Protein AF-A0A6J8DAW4-F1 (afdb_monomer_lite)

pLDDT: mean 77.42, std 16.8, range [37.16, 96.19]

Structure (mmCIF, N/CA/C/O backbone):
data_AF-A0A6J8DAW4-F1
#
_entry.id   AF-A0A6J8DAW4-F1
#
loop_
_atom_site.group_PDB
_atom_site.id
_atom_site.type_symbol
_atom_site.label_atom_id
_atom_site.label_alt_id
_atom_site.label_comp_id
_atom_site.label_asym_id
_atom_site.label_entity_id
_atom_site.label_seq_id
_atom_site.pdbx_PDB_ins_code
_atom_site.Cartn_x
_atom_site.Cartn_y
_atom_site.Cartn_z
_atom_site.occupancy
_atom_site.B_iso_or_equiv
_atom_site.auth_seq_id
_atom_site.auth_comp_id
_atom_site.auth_asym_id
_atom_site.auth_atom_id
_atom_site.pdbx_PDB_model_num
ATOM 1 N N . MET A 1 1 ? -19.067 -10.810 -7.128 1.00 60.75 1 MET A N 1
ATOM 2 C CA . MET A 1 1 ? -18.205 -11.889 -6.585 1.00 60.75 1 MET A CA 1
ATOM 3 C C . MET A 1 1 ? -17.575 -11.495 -5.237 1.00 60.75 1 MET A C 1
ATOM 5 O O . MET A 1 1 ? -16.359 -11.458 -5.112 1.00 60.75 1 MET A O 1
ATOM 9 N N . SER A 1 2 ? -18.390 -11.186 -4.218 1.00 82.31 2 SER A N 1
ATOM 10 C CA . SER A 1 2 ? -17.919 -10.826 -2.859 1.00 82.31 2 SER A CA 1
ATOM 11 C C . SER A 1 2 ? -18.227 -11.950 -1.857 1.00 82.31 2 SER A C 1
ATOM 13 O O . SER A 1 2 ? -17.338 -12.407 -1.149 1.00 82.31 2 SER A O 1
ATOM 15 N N . LEU A 1 3 ? -19.437 -12.520 -1.935 1.00 88.50 3 LEU A N 1
ATOM 16 C CA . LEU A 1 3 ? -19.896 -13.627 -1.083 1.00 88.50 3 LEU A CA 1
ATOM 17 C C . LEU A 1 3 ? -19.030 -14.891 -1.174 1.00 88.50 3 LEU A C 1
ATOM 19 O O . LEU A 1 3 ? -18.744 -15.510 -0.159 1.00 88.50 3 LEU A O 1
ATOM 23 N N . ALA A 1 4 ? -18.572 -15.267 -2.372 1.00 91.50 4 ALA A N 1
ATOM 24 C CA . ALA A 1 4 ? -17.691 -16.426 -2.535 1.00 91.50 4 ALA A CA 1
ATOM 25 C C . ALA A 1 4 ? -16.349 -16.234 -1.804 1.00 91.50 4 ALA A C 1
ATOM 27 O O . ALA A 1 4 ? -15.822 -17.171 -1.212 1.00 91.50 4 ALA A O 1
ATOM 28 N N . GLN A 1 5 ? -15.818 -15.007 -1.796 1.00 92.56 5 GLN A N 1
ATOM 29 C CA . GLN A 1 5 ? -14.582 -14.681 -1.086 1.00 92.56 5 GLN A CA 1
ATOM 30 C C . GLN A 1 5 ? -14.782 -14.678 0.436 1.00 92.56 5 GLN A C 1
ATOM 32 O O . GLN A 1 5 ? -13.878 -15.097 1.156 1.00 92.56 5 GLN A O 1
ATOM 37 N N . ASP A 1 6 ? -15.957 -14.258 0.916 1.00 91.00 6 ASP A N 1
ATOM 38 C CA . ASP A 1 6 ? -16.352 -14.371 2.328 1.00 91.00 6 ASP A CA 1
ATOM 39 C C . ASP A 1 6 ? -16.508 -15.829 2.755 1.00 91.00 6 ASP A C 1
ATOM 41 O O . ASP A 1 6 ? -16.002 -16.219 3.804 1.00 91.00 6 ASP A O 1
ATOM 45 N N . LEU A 1 7 ? -17.131 -16.662 1.916 1.00 91.81 7 LEU A N 1
ATOM 46 C CA . LEU A 1 7 ? -17.280 -18.091 2.174 1.00 91.81 7 LEU A CA 1
ATOM 47 C C . LEU A 1 7 ? -15.911 -18.777 2.277 1.00 91.81 7 LEU A C 1
ATOM 49 O O . LEU A 1 7 ? -15.655 -19.482 3.247 1.00 91.81 7 LEU A O 1
ATOM 53 N N . ILE A 1 8 ? -15.008 -18.535 1.319 1.00 93.38 8 ILE A N 1
ATOM 54 C CA . ILE A 1 8 ? -13.646 -19.095 1.332 1.00 93.38 8 ILE A CA 1
ATOM 55 C C . ILE A 1 8 ? -12.885 -18.640 2.581 1.00 93.38 8 ILE A C 1
ATOM 57 O O . ILE A 1 8 ? -12.241 -19.452 3.250 1.00 93.38 8 ILE A O 1
ATOM 61 N N . TYR A 1 9 ? -12.966 -17.353 2.924 1.00 91.88 9 TYR A N 1
ATOM 62 C CA . TYR A 1 9 ? -12.299 -16.819 4.107 1.00 91.88 9 TYR A CA 1
ATOM 63 C C . TYR A 1 9 ? -12.858 -17.435 5.397 1.00 91.88 9 TYR A C 1
ATOM 65 O O . TYR A 1 9 ? -12.094 -17.861 6.261 1.00 91.88 9 TYR A O 1
ATOM 73 N N . SER A 1 10 ? -14.182 -17.556 5.501 1.00 89.69 10 SER A N 1
ATOM 74 C CA . SER A 1 10 ? -14.867 -18.131 6.660 1.00 89.69 10 SER A CA 1
ATOM 75 C C . SER A 1 10 ? -14.572 -19.627 6.826 1.00 89.69 10 SER A C 1
ATOM 77 O O . SER A 1 10 ? -14.129 -20.053 7.893 1.00 89.69 10 SER A O 1
ATOM 79 N N . VAL A 1 11 ? -14.710 -20.423 5.758 1.00 92.50 11 VAL A N 1
ATOM 80 C CA . VAL A 1 11 ? -14.447 -21.875 5.766 1.00 92.50 11 VAL A CA 1
ATOM 81 C C . VAL A 1 11 ? -12.977 -22.173 6.062 1.00 92.50 11 VAL A C 1
ATOM 83 O O . VAL A 1 11 ? -12.671 -23.089 6.823 1.00 92.50 11 VAL A O 1
ATOM 86 N N . SER A 1 12 ? -12.057 -21.367 5.525 1.00 91.38 12 SER A N 1
ATOM 87 C CA . SER A 1 12 ? -10.623 -21.493 5.815 1.00 91.38 12 SER A CA 1
ATOM 88 C C . SER A 1 12 ? -10.222 -20.942 7.189 1.00 91.38 12 SER A C 1
ATOM 90 O O . SER A 1 12 ? -9.041 -20.984 7.533 1.00 91.38 12 SER A O 1
ATOM 92 N N . LYS A 1 13 ? -11.165 -20.405 7.980 1.00 87.25 13 LYS A N 1
ATOM 93 C CA . LYS A 1 13 ? -10.907 -19.732 9.266 1.00 87.25 13 LYS A CA 1
ATOM 94 C C . LYS A 1 13 ? -9.850 -18.627 9.143 1.00 87.25 13 LYS A C 1
ATOM 96 O O . LYS A 1 13 ? -8.992 -18.456 10.005 1.00 87.25 13 LYS A O 1
ATOM 101 N N . GLY A 1 14 ? -9.880 -17.908 8.024 1.00 83.69 14 GLY A N 1
ATOM 102 C CA . GLY A 1 14 ? -8.935 -16.852 7.690 1.00 83.69 14 GLY A CA 1
ATOM 103 C C . GLY A 1 14 ? -7.542 -17.340 7.288 1.00 83.69 14 GLY A C 1
ATOM 104 O O . GLY A 1 14 ? -6.659 -16.497 7.130 1.00 83.69 14 GLY A O 1
ATOM 105 N N . TYR A 1 15 ? -7.312 -18.646 7.110 1.00 86.62 15 TYR A N 1
ATOM 106 C CA . TYR A 1 15 ? -6.046 -19.172 6.587 1.00 86.62 15 TYR A CA 1
ATOM 107 C C . TYR A 1 15 ? -5.821 -18.728 5.137 1.00 86.62 15 TYR A C 1
ATOM 109 O O . TYR A 1 15 ? -4.737 -18.247 4.794 1.00 86.62 15 TYR A O 1
ATOM 117 N N . THR A 1 16 ? -6.871 -18.803 4.316 1.00 89.38 16 THR A N 1
ATOM 118 C CA . THR A 1 16 ? -6.858 -18.332 2.932 1.00 89.38 16 THR A CA 1
ATOM 119 C C . THR A 1 16 ? -7.271 -16.868 2.895 1.00 89.38 16 THR A C 1
ATOM 121 O O . THR A 1 16 ? -8.429 -16.519 3.124 1.00 89.38 16 THR A O 1
ATOM 124 N N . LYS A 1 17 ? -6.310 -15.989 2.606 1.00 89.69 17 LYS A N 1
ATOM 125 C CA . LYS A 1 17 ? -6.562 -14.556 2.441 1.00 89.69 17 LYS A CA 1
ATOM 126 C C . LYS A 1 17 ? -7.134 -14.319 1.054 1.00 89.69 17 LYS A C 1
ATOM 128 O O . LYS A 1 17 ? -6.507 -14.671 0.062 1.00 89.69 17 LYS A O 1
ATOM 133 N N . THR A 1 18 ? -8.330 -13.752 0.986 1.00 92.06 18 THR A N 1
ATOM 134 C CA . THR A 1 18 ? -8.951 -13.411 -0.294 1.00 92.06 18 THR A CA 1
ATOM 135 C C . THR A 1 18 ? -8.679 -11.946 -0.639 1.00 92.06 18 THR A C 1
ATOM 137 O O . THR A 1 18 ? -8.547 -11.131 0.284 1.00 92.06 18 THR A O 1
ATOM 140 N N . PRO A 1 19 ? -8.615 -11.585 -1.938 1.00 92.12 19 PRO A N 1
ATOM 141 C CA . PRO A 1 19 ? -8.345 -10.215 -2.374 1.00 92.12 19 PRO A CA 1
ATOM 142 C C . PRO A 1 19 ? -9.235 -9.180 -1.686 1.00 92.12 19 PRO A C 1
ATOM 144 O O . PRO A 1 19 ? -8.734 -8.162 -1.220 1.00 92.12 19 PRO A O 1
ATOM 147 N N . LYS A 1 20 ? -10.532 -9.477 -1.512 1.00 93.81 20 LYS A N 1
ATOM 148 C CA . LYS A 1 20 ? -11.469 -8.621 -0.773 1.00 93.81 20 LYS A CA 1
ATOM 149 C C . LYS A 1 20 ? -10.985 -8.314 0.646 1.00 93.81 20 LYS A C 1
ATOM 151 O O . LYS A 1 20 ? -10.958 -7.151 1.027 1.00 93.81 20 LYS A O 1
ATOM 156 N N . HIS A 1 21 ? -10.630 -9.333 1.431 1.00 93.88 21 HIS A N 1
ATOM 157 C CA . HIS A 1 21 ? -10.335 -9.155 2.859 1.00 93.88 21 HIS A CA 1
ATOM 158 C C . HIS A 1 21 ? -9.045 -8.375 3.090 1.00 93.88 21 HIS A C 1
ATOM 160 O O . HIS A 1 21 ? -8.941 -7.668 4.090 1.00 93.88 21 HIS A O 1
ATOM 166 N N . VAL A 1 22 ? -8.073 -8.524 2.186 1.00 93.88 22 VAL A N 1
ATOM 167 C CA . VAL A 1 22 ? -6.804 -7.791 2.225 1.00 93.88 22 VAL A CA 1
ATOM 168 C C . VAL A 1 22 ? -7.002 -6.366 1.709 1.00 93.88 22 VAL A C 1
ATOM 170 O O . VAL A 1 22 ? -6.731 -5.416 2.439 1.00 93.88 22 VAL A O 1
ATOM 173 N N . ALA A 1 23 ? -7.550 -6.206 0.501 1.00 93.88 23 ALA A N 1
ATOM 174 C CA . ALA A 1 23 ? -7.717 -4.900 -0.133 1.00 93.88 23 ALA A CA 1
ATOM 175 C C . ALA A 1 23 ? -8.648 -3.979 0.665 1.00 93.88 23 ALA A C 1
ATOM 177 O O . ALA A 1 23 ? -8.334 -2.806 0.839 1.00 93.88 23 ALA A O 1
ATOM 178 N N . LEU A 1 24 ? -9.755 -4.504 1.205 1.00 94.25 24 LEU A N 1
ATOM 179 C CA . LEU A 1 24 ? -10.671 -3.718 2.035 1.00 94.25 24 LEU A CA 1
ATOM 180 C C . LEU A 1 24 ? -9.988 -3.225 3.316 1.00 94.25 24 LEU A C 1
ATOM 182 O O . LEU A 1 24 ? -10.179 -2.076 3.703 1.00 94.25 24 LEU A O 1
ATOM 186 N N . ALA A 1 25 ? -9.188 -4.073 3.969 1.00 94.19 25 ALA A N 1
ATOM 187 C CA . ALA A 1 25 ? -8.497 -3.706 5.202 1.00 94.19 25 ALA A CA 1
ATOM 188 C C . ALA A 1 25 ? -7.460 -2.599 4.964 1.00 94.19 25 ALA A C 1
ATOM 190 O O . ALA A 1 25 ? -7.441 -1.615 5.704 1.00 94.19 25 ALA A O 1
ATOM 191 N N . ILE A 1 26 ? -6.645 -2.752 3.913 1.00 94.81 26 ILE A N 1
ATOM 192 C CA . ILE A 1 26 ? -5.644 -1.759 3.502 1.00 94.81 26 ILE A CA 1
ATOM 193 C C . ILE A 1 26 ? -6.343 -0.450 3.136 1.00 94.81 26 ILE A C 1
ATOM 195 O O . ILE A 1 26 ? -6.020 0.590 3.695 1.00 94.81 26 ILE A O 1
ATOM 199 N N . TYR A 1 27 ? -7.370 -0.503 2.284 1.00 95.00 27 TYR A N 1
ATOM 200 C CA . TYR A 1 27 ? -8.127 0.678 1.869 1.00 95.00 27 TYR A CA 1
ATOM 201 C C . TYR A 1 27 ? -8.700 1.454 3.059 1.00 95.00 27 TYR A C 1
ATOM 203 O O . TYR A 1 27 ? -8.531 2.669 3.143 1.00 95.00 27 TYR A O 1
ATOM 211 N N . LEU A 1 28 ? -9.343 0.762 4.007 1.00 94.81 28 LEU A N 1
ATOM 212 C CA . LEU A 1 28 ? -9.902 1.397 5.200 1.00 94.81 28 LEU A CA 1
ATOM 213 C C . LEU A 1 28 ? -8.817 2.045 6.060 1.00 94.81 28 LEU A C 1
ATOM 215 O O . LEU A 1 28 ? -9.016 3.164 6.537 1.00 94.81 28 LEU A O 1
ATOM 219 N N . LYS A 1 29 ? -7.670 1.379 6.233 1.00 94.69 29 LYS A N 1
ATOM 220 C CA . LYS A 1 29 ? -6.529 1.949 6.952 1.00 94.69 29 LYS A CA 1
ATOM 221 C C . LYS A 1 29 ? -6.007 3.203 6.249 1.00 94.69 29 LYS A C 1
ATOM 223 O O . LYS A 1 29 ? -5.866 4.226 6.908 1.00 94.69 29 LYS A O 1
ATOM 228 N N . THR A 1 30 ? -5.785 3.163 4.936 1.00 92.38 30 THR A N 1
ATOM 229 C CA . THR A 1 30 ? -5.264 4.303 4.164 1.00 92.38 30 THR A CA 1
ATOM 230 C C . THR A 1 30 ? -6.234 5.485 4.136 1.00 92.38 30 THR A C 1
ATOM 232 O O . THR A 1 30 ? -5.803 6.627 4.235 1.00 92.38 30 THR A O 1
ATOM 235 N N . GLN A 1 31 ? -7.541 5.234 4.020 1.00 93.94 31 GLN A N 1
ATOM 236 C CA . GLN A 1 31 ? -8.545 6.302 3.950 1.00 93.94 31 GLN A CA 1
ATOM 237 C C . GLN A 1 31 ? -8.838 6.953 5.299 1.00 93.94 31 GLN A C 1
ATOM 239 O O . GLN A 1 31 ? -9.089 8.152 5.361 1.00 93.94 31 GLN A O 1
ATOM 244 N N . THR A 1 32 ? -8.858 6.169 6.378 1.00 93.06 32 THR A N 1
ATOM 245 C CA . THR A 1 32 ? -9.316 6.663 7.687 1.00 93.06 32 THR A CA 1
ATOM 246 C C . THR A 1 32 ? -8.187 6.881 8.685 1.00 93.06 32 THR A C 1
ATOM 248 O O . THR A 1 32 ? -8.381 7.584 9.672 1.00 93.06 32 THR A O 1
ATOM 251 N N . GLY A 1 33 ? -7.037 6.229 8.495 1.00 89.06 33 GLY A N 1
ATOM 252 C CA . GLY A 1 33 ? -5.957 6.171 9.481 1.00 89.06 33 GLY A CA 1
ATOM 253 C C . GLY A 1 33 ? -6.338 5.482 10.800 1.00 89.06 33 GLY A C 1
ATOM 254 O O . GLY A 1 33 ? -5.529 5.457 11.724 1.00 89.06 33 GLY A O 1
ATOM 255 N N . SER A 1 34 ? -7.550 4.924 10.930 1.00 90.88 34 SER A N 1
ATOM 256 C CA . SER A 1 34 ? -8.067 4.408 12.200 1.00 90.88 34 SER A CA 1
ATOM 257 C C . SER A 1 34 ? -7.935 2.892 12.310 1.00 90.88 34 SER A C 1
ATOM 259 O O . SER A 1 34 ? -8.553 2.126 11.564 1.00 90.88 34 SER A O 1
ATOM 261 N N . SER A 1 35 ? -7.195 2.439 13.327 1.00 92.75 35 SER A N 1
ATOM 262 C CA . SER A 1 35 ? -7.104 1.011 13.657 1.00 92.75 35 SER A CA 1
ATOM 263 C C . SER A 1 35 ? -8.432 0.430 14.160 1.00 92.75 35 SER A C 1
ATOM 265 O O . SER A 1 35 ? -8.676 -0.770 14.022 1.00 92.75 35 SER A O 1
ATOM 267 N N . GLU A 1 36 ? -9.312 1.259 14.728 1.00 95.19 36 GLU A N 1
ATOM 268 C CA . GLU A 1 36 ? -10.592 0.819 15.289 1.00 95.19 36 GLU A CA 1
ATOM 269 C C . GLU A 1 36 ? -11.551 0.354 14.197 1.00 95.19 36 GLU A C 1
ATOM 271 O O . GLU A 1 36 ? -12.165 -0.705 14.325 1.00 95.19 36 GLU A O 1
ATOM 276 N N . ILE A 1 37 ? -11.616 1.094 13.089 1.00 94.75 37 ILE A N 1
ATOM 277 C CA . ILE A 1 37 ? -12.475 0.766 11.947 1.00 94.75 37 ILE A CA 1
ATOM 278 C C . ILE A 1 37 ? -12.078 -0.590 11.358 1.00 94.75 37 ILE A C 1
ATOM 280 O O . ILE A 1 37 ? -12.929 -1.459 11.164 1.00 94.75 37 ILE A O 1
ATOM 284 N N . VAL A 1 38 ? -10.778 -0.818 11.156 1.00 94.94 38 VAL A N 1
ATOM 285 C CA . VAL A 1 38 ? -10.267 -2.101 10.651 1.00 94.94 38 VAL A CA 1
ATOM 286 C C . VAL A 1 38 ? -10.592 -3.241 11.622 1.00 94.94 38 VAL A C 1
ATOM 288 O O . VAL A 1 38 ? -11.018 -4.314 11.195 1.00 94.94 38 VAL A O 1
ATOM 291 N N . LYS A 1 39 ? -10.465 -3.018 12.938 1.00 95.44 39 LYS A N 1
ATOM 292 C CA . LYS A 1 39 ? -10.831 -4.014 13.962 1.00 95.44 39 LYS A CA 1
ATOM 293 C C . LYS A 1 39 ? -12.327 -4.332 13.953 1.00 95.44 39 LYS A C 1
ATOM 295 O O . LYS A 1 39 ? -12.692 -5.492 14.120 1.00 95.44 39 LYS A O 1
ATOM 300 N N . ILE A 1 40 ? -13.194 -3.338 13.761 1.00 96.19 40 ILE A N 1
ATOM 301 C CA . ILE A 1 40 ? -14.647 -3.537 13.680 1.00 96.19 40 ILE A CA 1
ATOM 302 C C . ILE A 1 40 ? -14.997 -4.392 12.458 1.00 96.19 40 ILE A C 1
ATOM 304 O O . ILE A 1 40 ? -15.672 -5.409 12.597 1.00 96.19 40 ILE A O 1
ATOM 308 N N . ILE A 1 41 ? -14.489 -4.042 11.275 1.00 93.38 41 ILE A N 1
ATOM 309 C CA . ILE A 1 41 ? -14.756 -4.800 10.041 1.00 93.38 41 ILE A CA 1
ATOM 310 C C . ILE A 1 41 ? -14.171 -6.219 10.111 1.00 93.38 41 ILE A C 1
ATOM 312 O O . ILE A 1 41 ? -14.796 -7.172 9.637 1.00 93.38 41 ILE A O 1
ATOM 316 N N . ASN A 1 42 ? -13.029 -6.392 10.780 1.00 93.81 42 ASN A N 1
ATOM 317 C CA . ASN A 1 42 ? -12.462 -7.710 11.037 1.00 93.81 42 ASN A CA 1
ATOM 318 C C . ASN A 1 42 ? -13.362 -8.553 11.952 1.00 93.81 42 ASN A C 1
ATOM 320 O O . ASN A 1 42 ? -13.571 -9.729 11.669 1.00 93.81 42 ASN A O 1
ATOM 324 N N . LYS A 1 43 ? -13.951 -7.958 13.000 1.00 92.62 43 LYS A N 1
ATOM 325 C CA . LYS A 1 43 ? -14.929 -8.640 13.870 1.00 92.62 43 LYS A CA 1
ATOM 326 C C . LYS A 1 43 ? -16.192 -9.059 13.118 1.00 92.62 43 LYS A C 1
ATOM 328 O O . LYS A 1 43 ? -16.746 -10.108 13.424 1.00 92.62 43 LYS A O 1
ATOM 333 N N . PHE A 1 44 ? -16.613 -8.285 12.119 1.00 91.25 44 PHE A N 1
ATOM 334 C CA . PHE A 1 44 ? -17.692 -8.676 11.205 1.00 91.25 44 PHE A CA 1
ATOM 335 C C . PHE A 1 44 ? -17.277 -9.749 10.185 1.00 91.25 44 PHE A C 1
ATOM 337 O O . PHE A 1 44 ? -18.111 -10.212 9.414 1.00 91.25 44 PHE A O 1
ATOM 344 N N . GLY A 1 45 ? -16.010 -10.172 10.180 1.00 88.88 45 GLY A N 1
ATOM 345 C CA . GLY A 1 45 ? -15.515 -11.228 9.303 1.00 88.88 45 GLY A CA 1
ATOM 346 C C . GLY A 1 45 ? -15.339 -10.795 7.850 1.00 88.88 45 GLY A C 1
ATOM 347 O O . GLY A 1 45 ? -15.348 -11.650 6.976 1.00 88.88 45 GLY A O 1
ATOM 348 N N . HIS A 1 46 ? -15.195 -9.492 7.584 1.00 90.81 46 HIS A N 1
ATOM 349 C CA . HIS A 1 46 ? -15.085 -8.949 6.223 1.00 90.81 46 HIS A CA 1
ATOM 350 C C . HIS A 1 46 ? -13.690 -8.440 5.854 1.00 90.81 46 HIS A C 1
ATOM 352 O O . HIS A 1 46 ? -13.447 -8.078 4.702 1.00 90.81 46 HIS A O 1
ATOM 358 N N . SER A 1 47 ? -12.762 -8.408 6.807 1.00 93.00 47 SER A N 1
ATOM 359 C CA . SER A 1 47 ? -11.384 -7.982 6.577 1.00 93.00 47 SER A CA 1
ATOM 360 C C . SER A 1 47 ? -10.393 -8.844 7.344 1.00 93.00 47 SER A C 1
ATOM 362 O O . SER A 1 47 ? -10.753 -9.546 8.291 1.00 93.00 47 SER A O 1
ATOM 364 N N . VAL A 1 48 ? -9.120 -8.768 6.959 1.00 94.12 48 VAL A N 1
ATOM 365 C CA . VAL A 1 48 ? -8.021 -9.269 7.794 1.00 94.12 48 VAL A CA 1
ATOM 366 C C . VAL A 1 48 ? -7.868 -8.433 9.069 1.00 94.12 48 VAL A C 1
ATOM 368 O O . VAL A 1 48 ? -8.432 -7.339 9.177 1.00 94.12 48 VAL A O 1
ATOM 371 N N . SER A 1 49 ? -7.142 -8.965 10.055 1.00 92.94 49 SER A N 1
ATOM 372 C CA . SER A 1 49 ? -6.872 -8.229 11.287 1.00 92.94 49 SER A CA 1
ATOM 373 C C . SER A 1 49 ? -5.932 -7.060 11.013 1.00 92.94 49 SER A C 1
ATOM 375 O O . SER A 1 49 ? -5.118 -7.103 10.093 1.00 92.94 49 SER A O 1
ATOM 377 N N . TYR A 1 50 ? -6.027 -6.027 11.845 1.00 93.62 50 TYR A N 1
ATOM 378 C CA . TYR A 1 50 ? -5.171 -4.848 11.743 1.00 93.62 50 TYR A CA 1
ATOM 379 C C . TYR A 1 50 ? -3.673 -5.211 11.786 1.00 93.62 50 TYR A C 1
ATOM 381 O O . TYR A 1 50 ? -2.910 -4.775 10.933 1.00 93.62 50 TYR A O 1
ATOM 389 N N . ASP A 1 51 ? -3.288 -6.116 12.688 1.00 91.75 51 ASP A N 1
ATOM 390 C CA . ASP A 1 51 ? -1.927 -6.654 12.786 1.00 91.75 51 ASP A CA 1
ATOM 391 C C . ASP A 1 51 ? -1.413 -7.256 11.471 1.00 91.75 51 ASP A C 1
ATOM 393 O O . ASP A 1 51 ? -0.241 -7.120 11.138 1.00 91.75 51 ASP A O 1
ATOM 397 N N . GLN A 1 52 ? -2.288 -7.930 10.719 1.00 90.56 52 GLN A N 1
ATOM 398 C CA . GLN A 1 52 ? -1.917 -8.501 9.428 1.00 90.56 52 GLN A CA 1
ATOM 399 C C . GLN A 1 52 ? -1.789 -7.453 8.334 1.00 90.56 52 GLN A C 1
ATOM 401 O O . GLN A 1 52 ? -1.009 -7.648 7.410 1.00 90.56 52 GLN A O 1
ATOM 406 N N . VAL A 1 53 ? -2.534 -6.352 8.423 1.00 92.31 53 VAL A N 1
ATOM 407 C CA . VAL A 1 53 ? -2.334 -5.215 7.521 1.00 92.31 53 VAL A CA 1
ATOM 408 C C . VAL A 1 53 ? -0.947 -4.618 7.740 1.00 92.31 53 VAL A C 1
ATOM 410 O O . VAL A 1 53 ? -0.233 -4.394 6.771 1.00 92.31 53 VAL A O 1
ATOM 413 N N . GLU A 1 54 ? -0.540 -4.413 8.996 1.00 91.75 54 GLU A N 1
ATOM 414 C CA . GLU A 1 54 ? 0.802 -3.906 9.316 1.00 91.75 54 GLU A CA 1
ATOM 415 C C . GLU A 1 54 ? 1.916 -4.861 8.879 1.00 91.75 54 GLU A C 1
ATOM 417 O O . GLU A 1 54 ? 2.919 -4.407 8.338 1.00 91.75 54 GLU A O 1
ATOM 422 N N . GLU A 1 55 ? 1.737 -6.172 9.059 1.00 90.31 55 GLU A N 1
ATOM 423 C CA . GLU A 1 55 ? 2.669 -7.189 8.551 1.00 90.31 55 GLU A CA 1
ATOM 424 C C . GLU A 1 55 ? 2.802 -7.120 7.021 1.00 90.31 55 GLU A C 1
ATOM 426 O O . GLU A 1 55 ? 3.916 -7.113 6.502 1.00 90.31 55 GLU A O 1
ATOM 431 N N . ILE A 1 56 ? 1.686 -7.002 6.293 1.00 89.44 56 ILE A N 1
ATOM 432 C CA . IL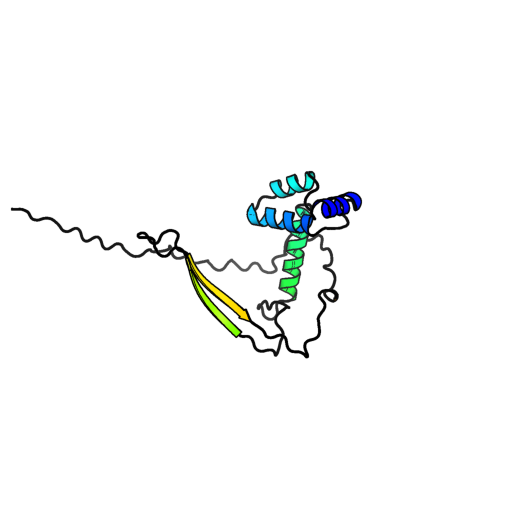E A 1 56 ? 1.700 -6.881 4.829 1.00 89.44 56 ILE A CA 1
ATOM 433 C C . ILE A 1 56 ? 2.425 -5.603 4.402 1.00 89.44 56 ILE A C 1
ATOM 435 O O . ILE A 1 56 ? 3.348 -5.672 3.596 1.00 89.44 56 ILE A O 1
ATOM 439 N N . GLU A 1 57 ? 2.058 -4.448 4.954 1.00 89.88 57 GLU A N 1
ATOM 440 C CA . GLU A 1 57 ? 2.704 -3.173 4.619 1.00 89.88 57 GLU A CA 1
ATOM 441 C C . GLU A 1 57 ? 4.200 -3.180 4.947 1.00 89.88 57 GLU A C 1
ATOM 443 O O . GLU A 1 57 ? 5.006 -2.739 4.131 1.00 89.88 57 GLU A O 1
ATOM 448 N N . THR A 1 58 ? 4.581 -3.737 6.101 1.00 89.44 58 THR A N 1
ATOM 449 C CA . THR A 1 58 ? 5.989 -3.870 6.496 1.00 89.44 58 THR A CA 1
ATOM 450 C C . THR A 1 58 ? 6.733 -4.769 5.522 1.00 89.44 58 THR A C 1
ATOM 452 O O . THR A 1 58 ? 7.806 -4.399 5.067 1.00 89.44 58 THR A O 1
ATOM 455 N N . SER A 1 59 ? 6.155 -5.910 5.142 1.00 86.44 59 SER A N 1
ATOM 456 C CA . SER A 1 59 ? 6.787 -6.840 4.205 1.00 86.44 59 SER A CA 1
ATOM 457 C C . SER A 1 59 ? 6.972 -6.240 2.806 1.00 86.44 59 SER A C 1
ATOM 459 O O . SER A 1 59 ? 8.019 -6.426 2.192 1.00 86.44 59 SER A O 1
ATOM 461 N N . ILE A 1 60 ? 6.000 -5.454 2.325 1.00 84.94 60 ILE A N 1
ATOM 462 C CA . ILE A 1 60 ? 6.107 -4.719 1.058 1.00 84.94 60 ILE A CA 1
ATOM 463 C C . ILE A 1 60 ? 7.220 -3.675 1.156 1.00 84.94 60 ILE A C 1
ATOM 465 O O . ILE A 1 60 ? 8.033 -3.553 0.244 1.00 84.94 60 ILE A O 1
ATOM 469 N N . ALA A 1 61 ? 7.288 -2.941 2.266 1.00 85.94 61 ALA A N 1
ATOM 470 C CA . ALA A 1 61 ? 8.319 -1.934 2.457 1.00 85.94 61 ALA A CA 1
ATOM 471 C C . ALA A 1 61 ? 9.722 -2.553 2.603 1.00 85.94 61 ALA A C 1
ATOM 473 O O . ALA A 1 61 ? 10.668 -2.053 2.004 1.00 85.94 61 ALA A O 1
ATOM 474 N N . GLU A 1 62 ? 9.862 -3.672 3.323 1.00 85.44 62 GLU A N 1
ATOM 475 C CA . GLU A 1 62 ? 11.108 -4.449 3.400 1.00 85.44 62 GLU A CA 1
ATOM 476 C C . GLU A 1 62 ? 11.553 -4.900 1.998 1.00 85.44 62 GLU A C 1
ATOM 478 O O . GLU A 1 62 ? 12.718 -4.732 1.644 1.00 85.44 62 GLU A O 1
ATOM 483 N N . GLN A 1 63 ? 10.630 -5.394 1.164 1.00 81.25 63 GLN A N 1
ATOM 484 C CA . GLN A 1 63 ? 10.929 -5.753 -0.227 1.00 81.25 63 GLN A CA 1
ATOM 485 C C . GLN A 1 63 ? 11.360 -4.552 -1.072 1.00 81.25 63 GLN A C 1
ATOM 487 O O . GLN A 1 63 ? 12.297 -4.666 -1.858 1.00 81.25 63 GLN A O 1
ATOM 492 N N . MET A 1 64 ? 10.704 -3.400 -0.918 1.00 80.56 64 MET A N 1
ATOM 493 C CA . MET A 1 64 ? 11.103 -2.177 -1.619 1.00 80.56 64 MET A CA 1
ATOM 494 C C . MET A 1 64 ? 12.517 -1.743 -1.224 1.00 80.56 64 MET A C 1
ATOM 496 O O . MET A 1 64 ? 13.305 -1.407 -2.103 1.00 80.56 64 MET A O 1
ATOM 500 N N . ILE A 1 65 ? 12.862 -1.817 0.066 1.00 82.88 65 ILE A N 1
ATOM 501 C CA . ILE A 1 65 ? 14.209 -1.503 0.566 1.00 82.88 65 ILE A CA 1
ATOM 502 C C . ILE A 1 65 ? 15.240 -2.485 -0.001 1.00 82.88 65 ILE A C 1
ATOM 504 O O . ILE A 1 65 ? 16.290 -2.059 -0.466 1.00 82.88 65 ILE A O 1
ATOM 508 N N . MET A 1 66 ? 14.944 -3.789 -0.013 1.00 79.44 66 MET A N 1
ATOM 509 C CA . MET A 1 66 ? 15.848 -4.801 -0.582 1.00 79.44 66 MET A CA 1
ATOM 510 C C . MET A 1 66 ? 16.078 -4.618 -2.087 1.00 79.44 66 MET A C 1
ATOM 512 O O . MET A 1 66 ? 17.169 -4.896 -2.571 1.00 79.44 66 MET A O 1
ATOM 516 N N . ASN A 1 67 ? 15.061 -4.153 -2.813 1.00 74.12 67 ASN A N 1
ATOM 517 C CA . ASN A 1 67 ? 15.124 -3.918 -4.258 1.00 74.12 67 ASN A CA 1
ATOM 518 C C . ASN A 1 67 ? 15.661 -2.524 -4.627 1.00 74.12 67 ASN A C 1
ATOM 520 O O . ASN A 1 67 ? 15.679 -2.167 -5.803 1.00 74.12 67 ASN A O 1
ATOM 524 N N . THR A 1 68 ? 16.051 -1.718 -3.641 1.00 78.38 68 THR A N 1
ATOM 525 C CA . THR A 1 68 ? 16.635 -0.397 -3.862 1.00 78.38 68 THR A CA 1
ATOM 526 C C . THR A 1 68 ? 18.148 -0.547 -4.018 1.00 78.38 68 THR A C 1
ATOM 528 O O . THR A 1 68 ? 18.842 -0.923 -3.075 1.00 78.38 68 THR A O 1
ATOM 531 N N . GLU A 1 69 ? 18.661 -0.256 -5.214 1.00 74.69 69 GLU A N 1
ATOM 532 C CA . GLU A 1 69 ? 20.099 -0.141 -5.485 1.00 74.69 69 GLU A CA 1
ATOM 533 C C . GLU A 1 69 ? 20.495 1.343 -5.399 1.00 74.69 69 GLU A C 1
ATOM 535 O O . GLU A 1 69 ? 19.782 2.201 -5.916 1.00 74.69 69 GLU A O 1
ATOM 540 N N . ASP A 1 70 ? 21.612 1.659 -4.737 1.00 75.06 70 ASP A N 1
ATOM 541 C CA . ASP A 1 70 ? 22.158 3.026 -4.621 1.00 75.06 70 ASP A CA 1
ATOM 542 C C . ASP A 1 70 ? 21.156 4.102 -4.137 1.00 75.06 70 ASP A C 1
ATOM 544 O O . ASP A 1 70 ? 21.188 5.243 -4.595 1.00 75.06 70 ASP A O 1
ATOM 548 N N . ASP A 1 71 ? 20.259 3.749 -3.206 1.00 76.06 71 ASP A N 1
ATOM 549 C CA . ASP A 1 71 ? 19.197 4.631 -2.670 1.00 76.06 71 ASP A CA 1
ATOM 550 C C . ASP A 1 71 ? 18.148 5.074 -3.719 1.00 76.06 71 ASP A C 1
ATOM 552 O O . ASP A 1 71 ? 17.337 5.974 -3.491 1.00 76.06 71 ASP A O 1
ATOM 556 N N . ILE A 1 72 ? 18.124 4.415 -4.886 1.00 76.50 72 ILE A N 1
ATOM 557 C CA . ILE A 1 72 ? 17.164 4.661 -5.963 1.00 76.50 72 ILE A CA 1
ATOM 558 C C . ILE A 1 72 ? 16.247 3.447 -6.115 1.00 76.50 72 ILE A C 1
ATOM 560 O O . ILE A 1 72 ? 16.643 2.371 -6.566 1.00 76.50 72 ILE A O 1
ATOM 564 N N . PHE A 1 73 ? 14.973 3.630 -5.771 1.00 79.25 73 PHE A N 1
ATOM 565 C CA . PHE A 1 73 ? 13.958 2.615 -6.027 1.00 79.25 73 PHE A CA 1
ATOM 566 C C . PHE A 1 73 ? 13.602 2.586 -7.518 1.00 79.25 73 PHE A C 1
ATOM 568 O O . PHE A 1 73 ? 13.045 3.546 -8.058 1.00 79.25 73 PHE A O 1
ATOM 575 N N . ILE A 1 74 ? 13.873 1.457 -8.174 1.00 79.69 74 ILE A N 1
ATOM 576 C CA . ILE A 1 74 ? 13.433 1.186 -9.544 1.00 79.69 74 ILE A CA 1
ATOM 577 C C . ILE A 1 74 ? 12.357 0.095 -9.479 1.00 79.69 74 ILE A C 1
ATOM 579 O O . ILE A 1 74 ? 12.659 -1.036 -9.095 1.00 79.69 74 ILE A O 1
ATOM 583 N N . PRO A 1 75 ? 11.097 0.396 -9.847 1.00 78.12 75 PRO A N 1
ATOM 584 C CA . PRO A 1 75 ? 10.050 -0.614 -9.938 1.00 78.12 75 PRO A CA 1
ATOM 585 C C . PRO A 1 75 ? 10.491 -1.804 -10.798 1.00 78.12 75 PRO A C 1
ATOM 587 O O . PRO A 1 75 ? 10.987 -1.609 -11.904 1.00 78.12 75 PRO A O 1
ATOM 590 N N . SER A 1 76 ? 10.233 -3.033 -10.344 1.00 75.62 76 SER A N 1
ATOM 591 C CA . SER A 1 76 ? 10.629 -4.270 -11.048 1.00 75.62 76 SER A CA 1
ATOM 592 C C . SER A 1 76 ? 10.044 -4.407 -12.460 1.00 75.62 76 SER A C 1
ATOM 594 O O . SER A 1 76 ? 10.580 -5.135 -13.299 1.00 75.62 76 SER A O 1
ATOM 596 N N . ILE A 1 77 ? 8.959 -3.679 -12.744 1.00 79.31 77 ILE A N 1
ATOM 597 C CA . ILE A 1 77 ? 8.369 -3.582 -14.083 1.00 79.31 77 ILE A CA 1
ATOM 598 C C . ILE A 1 77 ? 9.299 -2.884 -15.089 1.00 79.31 77 ILE A C 1
ATOM 600 O O . ILE A 1 77 ? 9.185 -3.131 -16.287 1.00 79.31 77 ILE A O 1
ATOM 604 N N . ILE A 1 78 ? 10.227 -2.042 -14.622 1.00 82.44 78 ILE A N 1
ATOM 605 C CA . ILE A 1 78 ? 11.202 -1.346 -15.459 1.00 82.44 78 ILE A CA 1
ATOM 606 C C . ILE A 1 78 ? 12.395 -2.267 -15.720 1.00 82.44 78 ILE A C 1
ATOM 608 O O . ILE A 1 78 ? 13.094 -2.704 -14.809 1.00 82.44 78 ILE A O 1
ATOM 612 N N . ARG A 1 79 ? 12.661 -2.538 -16.997 1.00 81.31 79 ARG A N 1
ATOM 613 C CA . ARG A 1 79 ? 13.746 -3.407 -17.455 1.00 81.31 79 ARG A CA 1
ATOM 614 C C . ARG A 1 79 ? 15.017 -2.628 -17.761 1.00 81.31 79 ARG A C 1
ATOM 616 O O . ARG A 1 79 ? 14.991 -1.596 -18.433 1.00 81.31 79 ARG A O 1
ATOM 623 N N . LYS A 1 80 ? 16.155 -3.172 -17.331 1.00 81.25 80 LYS A N 1
ATOM 624 C CA . LYS A 1 80 ? 17.481 -2.632 -17.645 1.00 81.25 80 LYS A CA 1
ATOM 625 C C . LYS A 1 80 ? 17.793 -2.806 -19.135 1.00 81.25 80 LYS A C 1
ATOM 627 O O . LYS A 1 80 ? 17.490 -3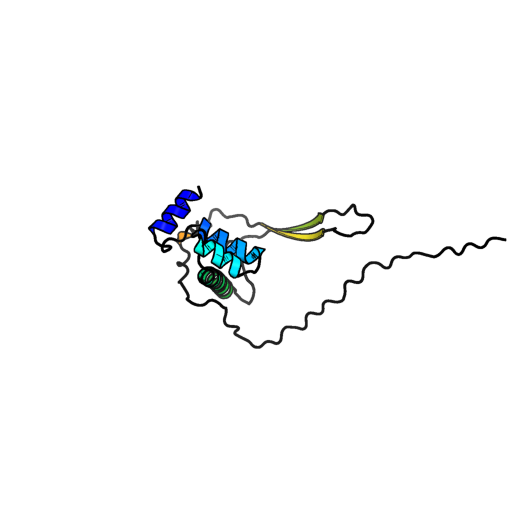.839 -19.723 1.00 81.25 80 LYS A O 1
ATOM 632 N N . GLY A 1 81 ? 18.413 -1.796 -19.744 1.00 83.19 81 GLY A N 1
ATOM 633 C CA . GLY A 1 81 ? 18.830 -1.841 -21.153 1.00 83.19 81 GLY A CA 1
ATOM 634 C C . GLY A 1 81 ? 17.712 -1.610 -22.176 1.00 83.19 81 GLY A C 1
ATOM 635 O O . GLY A 1 81 ? 17.974 -1.684 -23.373 1.00 83.19 81 GLY A O 1
ATOM 636 N N . VAL A 1 82 ? 16.490 -1.296 -21.733 1.00 87.62 82 VAL A N 1
ATOM 637 C CA . VAL A 1 82 ? 15.369 -0.928 -22.606 1.00 87.62 82 VAL A CA 1
ATOM 638 C C . VAL A 1 82 ? 15.084 0.562 -22.460 1.00 87.62 82 VAL A C 1
ATOM 640 O O . VAL A 1 82 ? 15.001 1.078 -21.345 1.00 87.62 82 VAL A O 1
ATOM 643 N N . PHE A 1 83 ? 14.930 1.256 -23.589 1.00 89.25 83 PHE A N 1
ATOM 644 C CA . PHE A 1 83 ? 14.670 2.693 -23.605 1.00 89.25 83 PHE A CA 1
ATOM 645 C C . PHE A 1 83 ? 13.386 3.059 -22.852 1.00 89.25 83 PHE A C 1
ATOM 647 O O . PHE A 1 83 ? 12.363 2.385 -22.972 1.00 89.25 83 PHE A O 1
ATOM 654 N N . LEU A 1 84 ? 13.457 4.162 -22.106 1.00 90.56 84 LEU A N 1
ATOM 655 C CA . LEU A 1 84 ? 12.347 4.748 -21.363 1.00 90.56 84 LEU A CA 1
ATOM 656 C C . LEU A 1 84 ? 11.957 6.086 -21.985 1.00 90.56 84 LEU A C 1
ATOM 658 O O . LEU A 1 84 ? 12.821 6.902 -22.307 1.00 90.56 84 LEU A O 1
ATOM 662 N N . CYS A 1 85 ? 10.656 6.323 -22.115 1.00 92.25 85 CYS A N 1
ATOM 663 C CA . CYS A 1 85 ? 10.102 7.617 -22.480 1.00 92.25 85 CYS A CA 1
ATOM 664 C C . CYS A 1 85 ? 9.416 8.228 -21.257 1.00 92.25 85 CYS A C 1
ATOM 666 O O . CYS A 1 85 ? 8.512 7.624 -20.679 1.00 92.25 85 CYS A O 1
ATOM 668 N N . PHE A 1 86 ? 9.860 9.421 -20.868 1.00 91.88 86 PHE A N 1
ATOM 669 C CA . PHE A 1 86 ? 9.222 10.219 -19.828 1.00 91.88 86 PHE A CA 1
ATOM 670 C C . PHE A 1 86 ? 8.340 11.265 -20.494 1.00 91.88 86 PHE A C 1
ATOM 672 O O . PHE A 1 86 ? 8.827 12.066 -21.293 1.00 91.88 86 PHE A O 1
ATOM 679 N N . CYS A 1 87 ? 7.060 11.281 -20.147 1.00 92.25 87 CYS A N 1
ATOM 680 C CA . CYS A 1 87 ? 6.145 12.331 -20.570 1.00 92.25 87 CYS A CA 1
ATOM 681 C C . CYS A 1 87 ? 5.653 13.055 -19.324 1.00 92.25 87 CYS A C 1
ATOM 683 O O . CYS A 1 87 ? 5.181 12.416 -18.388 1.00 92.25 87 CYS A O 1
ATOM 685 N N . TRP A 1 88 ? 5.783 14.374 -19.319 1.00 94.12 88 TRP A N 1
ATOM 686 C CA . TRP A 1 88 ? 5.337 15.226 -18.226 1.00 94.12 88 TRP A CA 1
ATOM 687 C C . TRP A 1 88 ? 4.304 16.199 -18.762 1.00 94.12 88 TRP A C 1
ATOM 689 O O . TRP A 1 88 ? 4.498 16.762 -19.838 1.00 94.12 88 TRP A O 1
ATOM 699 N N . ASP A 1 89 ? 3.230 16.379 -18.009 1.00 93.12 89 ASP A N 1
ATOM 700 C CA . ASP A 1 89 ? 2.168 17.320 -18.331 1.00 93.12 89 ASP A CA 1
ATOM 701 C C . ASP A 1 89 ? 1.690 18.029 -17.063 1.00 93.12 89 ASP A C 1
ATOM 703 O O . ASP A 1 89 ? 1.811 17.500 -15.952 1.00 93.12 89 ASP A O 1
ATOM 707 N N . ASN A 1 90 ? 1.158 19.236 -17.224 1.00 88.75 90 ASN A N 1
ATOM 708 C CA . ASN A 1 90 ? 0.539 19.969 -16.131 1.00 88.75 90 ASN A CA 1
ATOM 709 C C . ASN A 1 90 ? -0.946 19.611 -16.071 1.00 88.75 90 ASN A C 1
ATOM 711 O O . ASN A 1 90 ? -1.690 19.778 -17.031 1.00 88.75 90 ASN A O 1
ATOM 715 N N . ASN A 1 91 ? -1.374 19.109 -14.920 1.00 84.88 91 ASN A N 1
ATOM 716 C CA . ASN A 1 91 ? -2.768 18.885 -14.603 1.00 84.88 91 ASN A CA 1
ATOM 717 C C . ASN A 1 91 ? -3.300 20.100 -13.842 1.00 84.88 91 ASN A C 1
ATOM 719 O O . ASN A 1 91 ? -3.233 20.166 -12.608 1.00 84.88 91 ASN A O 1
ATOM 723 N N . ASP A 1 92 ? -3.799 21.055 -14.618 1.00 86.50 92 ASP A N 1
ATOM 724 C CA . ASP A 1 92 ? -4.422 22.273 -14.131 1.00 86.50 92 ASP A CA 1
ATOM 725 C C . ASP A 1 92 ? -5.949 22.098 -14.085 1.00 86.50 92 ASP A C 1
ATOM 727 O O . ASP A 1 92 ? -6.640 22.087 -15.105 1.00 86.50 92 ASP A O 1
ATOM 731 N N . LEU A 1 93 ? -6.495 21.905 -12.880 1.00 82.62 93 LEU A N 1
ATOM 732 C CA . LEU A 1 93 ? -7.935 21.710 -12.669 1.00 82.62 93 LEU A CA 1
ATOM 733 C C . LEU A 1 93 ? -8.552 22.920 -11.972 1.00 82.62 93 LEU A C 1
ATOM 735 O O . LEU A 1 93 ? -7.962 23.501 -11.058 1.00 82.62 93 LEU A O 1
ATOM 739 N N . CYS A 1 94 ? -9.797 23.224 -12.347 1.00 80.50 94 CYS A N 1
ATOM 740 C CA . CYS A 1 94 ? -10.624 24.272 -11.743 1.00 80.50 94 CYS A CA 1
ATOM 741 C C . CYS A 1 94 ? -10.013 25.683 -11.814 1.00 80.50 94 CYS A C 1
ATOM 743 O O . CYS A 1 94 ? -10.273 26.492 -10.930 1.00 80.50 94 CYS A O 1
ATOM 745 N N . GLU A 1 95 ? -9.227 25.996 -12.850 1.00 81.12 95 GLU A N 1
ATOM 746 C CA . GLU A 1 95 ? -8.543 27.294 -12.993 1.00 81.12 95 GLU A CA 1
ATOM 747 C C . GLU A 1 95 ? -9.488 28.499 -13.073 1.00 81.12 95 GLU A C 1
ATOM 749 O O . GLU A 1 95 ? -9.112 29.614 -12.710 1.00 81.12 95 GLU A O 1
ATOM 754 N N . GLU A 1 96 ? -10.732 28.284 -13.504 1.00 78.06 96 GLU A N 1
ATOM 755 C CA . GLU A 1 96 ? -11.749 29.326 -13.670 1.00 78.06 96 GLU A CA 1
ATOM 756 C C . GLU A 1 96 ? -12.361 29.766 -12.328 1.00 78.06 96 GLU A C 1
ATOM 758 O O . GLU A 1 96 ? -13.572 29.721 -12.108 1.00 78.06 96 GLU A O 1
ATOM 763 N N . THR A 1 97 ? -11.519 30.216 -11.397 1.00 76.62 97 THR A N 1
ATOM 764 C CA . THR A 1 97 ? -11.957 30.841 -10.147 1.00 76.62 97 THR A CA 1
ATOM 765 C C . THR A 1 97 ? -11.383 32.249 -10.036 1.00 76.62 97 THR A C 1
ATOM 767 O O . THR A 1 97 ? -10.180 32.468 -10.131 1.00 76.62 97 THR A O 1
ATOM 770 N N . LEU A 1 98 ? -12.246 33.236 -9.769 1.00 75.44 98 LEU A N 1
ATOM 771 C CA . LEU A 1 98 ? -11.835 34.634 -9.554 1.00 75.44 98 LEU A CA 1
ATOM 772 C C . LEU A 1 98 ? -10.879 34.804 -8.357 1.00 75.44 98 LEU A C 1
ATOM 774 O O . LEU A 1 98 ? -10.172 35.805 -8.268 1.00 75.44 98 LEU A O 1
ATOM 778 N N . SER A 1 99 ? -10.885 33.851 -7.420 1.00 79.00 99 SER A N 1
ATOM 779 C CA . SER A 1 99 ? -10.067 33.864 -6.205 1.00 79.00 99 SER A CA 1
ATOM 780 C C . SER A 1 99 ? -8.786 33.030 -6.304 1.00 79.00 99 SER A C 1
ATOM 782 O O . SER A 1 99 ? -7.939 33.146 -5.417 1.00 79.00 99 SER A O 1
ATOM 784 N N . GLY A 1 100 ? -8.655 32.162 -7.315 1.00 75.44 100 GLY A N 1
ATOM 785 C CA . GLY A 1 100 ? -7.600 31.146 -7.382 1.00 75.44 100 GLY A CA 1
ATOM 786 C C . GLY A 1 100 ? -7.686 30.071 -6.285 1.00 75.44 100 GLY A C 1
ATOM 787 O O . GLY A 1 100 ? -6.730 29.328 -6.082 1.00 75.44 100 GLY A O 1
ATOM 788 N N . GLN A 1 101 ? -8.784 29.994 -5.521 1.00 76.25 101 GLN A N 1
ATOM 789 C CA . GLN A 1 101 ? -8.963 28.967 -4.488 1.00 76.25 101 GLN A CA 1
ATOM 790 C C . GLN A 1 101 ? -9.588 27.698 -5.064 1.00 76.25 101 GLN A C 1
ATOM 792 O O . GLN A 1 101 ? -10.525 27.761 -5.853 1.00 76.25 101 GLN A O 1
ATOM 797 N N . GLY A 1 102 ? -9.109 26.538 -4.607 1.00 79.56 102 GLY A N 1
ATOM 798 C CA . GLY A 1 102 ? -9.592 25.238 -5.083 1.00 79.56 102 GLY A CA 1
ATOM 799 C C . GLY A 1 102 ? -9.056 24.844 -6.462 1.00 79.56 102 GLY A C 1
ATOM 800 O O . GLY A 1 102 ? -9.467 23.809 -6.983 1.00 79.56 102 GLY A O 1
ATOM 801 N N . THR A 1 103 ? -8.133 25.629 -7.028 1.00 83.94 103 THR A N 1
ATOM 802 C CA . THR A 1 103 ? -7.380 25.241 -8.221 1.00 83.94 103 THR A CA 1
ATOM 803 C C . THR A 1 103 ? -6.361 24.167 -7.848 1.00 83.94 103 THR A C 1
ATOM 805 O O . THR A 1 103 ? -5.779 24.169 -6.756 1.00 83.94 103 THR A O 1
ATOM 808 N N . THR A 1 104 ? -6.162 23.212 -8.747 1.00 83.12 104 THR A N 1
ATOM 809 C CA . THR A 1 104 ? -5.106 22.207 -8.625 1.00 83.12 104 THR A CA 1
ATOM 810 C C . THR A 1 104 ? -4.061 22.532 -9.671 1.00 83.12 104 THR A C 1
ATOM 812 O O . THR A 1 104 ? -4.402 22.562 -10.842 1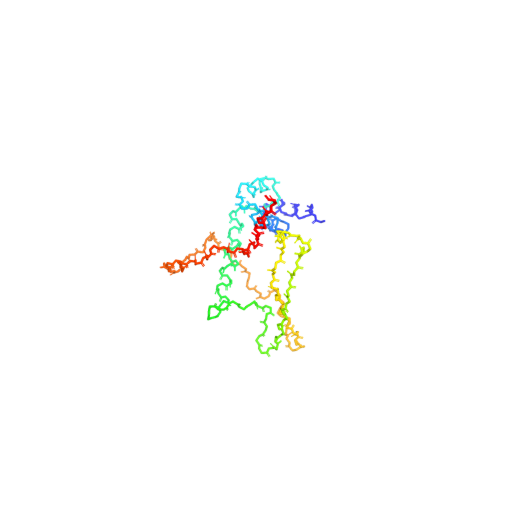.00 83.12 104 THR A 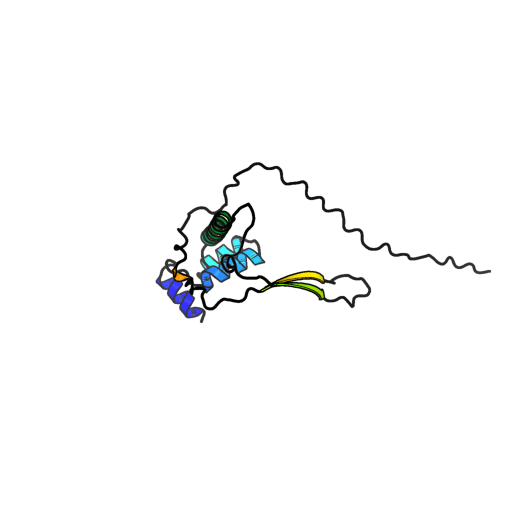O 1
ATOM 815 N N . HIS A 1 105 ? -2.824 22.769 -9.238 1.00 85.81 105 HIS A N 1
ATOM 816 C CA . HIS A 1 105 ? -1.672 22.960 -10.118 1.00 85.81 105 HIS A CA 1
ATOM 817 C C . HIS A 1 105 ? -0.670 21.851 -9.808 1.00 85.81 105 HIS A C 1
ATOM 819 O O . HIS A 1 105 ? 0.122 21.957 -8.864 1.00 85.81 105 HIS A O 1
ATOM 825 N N . CYS A 1 106 ? -0.770 20.742 -10.535 1.00 85.44 106 CYS A N 1
ATOM 826 C CA . CYS A 1 106 ? 0.085 19.575 -10.342 1.00 85.44 106 CYS A CA 1
ATOM 827 C C . CYS A 1 106 ? 0.814 19.250 -11.638 1.00 85.44 106 CYS A C 1
ATOM 829 O O . CYS A 1 106 ? 0.189 19.199 -12.686 1.00 85.44 106 CYS A O 1
ATOM 831 N N . THR A 1 107 ? 2.113 18.971 -11.579 1.00 89.12 107 THR A N 1
ATOM 832 C CA . THR A 1 107 ? 2.815 18.368 -12.717 1.00 89.12 107 THR A CA 1
ATOM 833 C C . THR A 1 107 ? 2.810 16.859 -12.530 1.00 89.12 107 THR A C 1
ATOM 835 O O . THR A 1 107 ? 3.302 16.347 -11.521 1.00 89.12 107 THR A O 1
ATOM 838 N N . ASN A 1 108 ? 2.265 16.146 -13.507 1.00 89.44 108 ASN A N 1
ATOM 839 C CA . ASN A 1 108 ? 2.179 14.698 -13.505 1.00 89.44 108 ASN A CA 1
ATOM 840 C C . ASN A 1 108 ? 3.146 14.136 -14.548 1.00 89.44 108 ASN A C 1
ATOM 842 O O . ASN A 1 108 ? 3.283 14.678 -15.642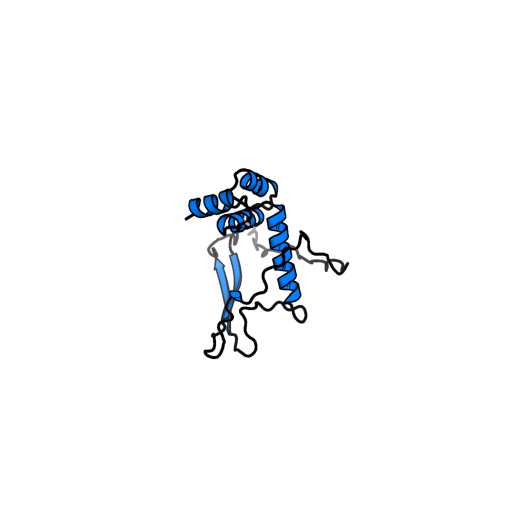 1.00 89.44 108 ASN A O 1
ATOM 846 N N . GLY A 1 109 ? 3.814 13.039 -14.203 1.00 90.88 109 GLY A N 1
ATOM 847 C CA . GLY A 1 109 ? 4.706 12.316 -15.101 1.00 90.88 109 GLY A CA 1
ATOM 848 C C . GLY A 1 109 ? 4.191 10.906 -15.357 1.00 90.88 109 GLY A C 1
ATOM 849 O O . GLY A 1 109 ? 3.715 10.242 -14.436 1.00 90.88 109 GLY A O 1
ATOM 850 N N . ILE A 1 110 ? 4.318 10.435 -16.593 1.00 91.19 110 ILE A N 1
ATOM 851 C CA . ILE A 1 110 ? 4.187 9.022 -16.946 1.00 91.19 110 ILE A CA 1
ATOM 852 C C . ILE A 1 110 ? 5.516 8.507 -17.492 1.00 91.19 110 ILE A C 1
ATOM 854 O O . ILE A 1 110 ? 6.255 9.222 -18.173 1.00 91.19 110 ILE A O 1
ATOM 858 N N . VAL A 1 111 ? 5.807 7.245 -17.186 1.00 90.50 111 VAL A N 1
ATOM 859 C CA . VAL A 1 111 ? 6.977 6.529 -17.695 1.00 90.50 111 VAL A CA 1
ATOM 860 C C . VAL A 1 111 ? 6.479 5.405 -18.586 1.00 90.50 111 VAL A C 1
ATOM 862 O O . VAL A 1 111 ? 5.711 4.552 -18.144 1.00 90.50 111 VAL A O 1
ATOM 865 N N . ILE A 1 112 ? 6.904 5.412 -19.845 1.00 91.06 112 ILE A N 1
ATOM 866 C CA . ILE A 1 112 ? 6.538 4.407 -20.839 1.00 91.06 112 ILE A CA 1
ATOM 867 C C . ILE A 1 112 ? 7.794 3.618 -21.198 1.00 91.06 112 ILE A C 1
ATOM 869 O O . ILE A 1 112 ? 8.801 4.191 -21.618 1.00 91.06 112 ILE A O 1
ATOM 873 N N . GLN A 1 113 ? 7.717 2.295 -21.067 1.00 89.62 113 GLN A N 1
ATOM 874 C CA . GLN A 1 113 ? 8.730 1.368 -21.560 1.00 89.62 113 GLN A CA 1
ATOM 875 C C . GLN A 1 113 ? 8.078 0.407 -22.548 1.00 89.62 113 GLN A C 1
ATOM 877 O O . GLN A 1 113 ? 7.078 -0.234 -22.223 1.00 89.62 113 GLN A O 1
ATOM 882 N N . THR A 1 114 ? 8.622 0.301 -23.761 1.00 86.00 114 THR A N 1
ATOM 883 C CA . THR A 1 114 ? 8.184 -0.739 -24.694 1.00 86.00 114 THR A CA 1
ATOM 884 C C . THR A 1 114 ? 8.658 -2.088 -24.184 1.00 86.00 114 THR A C 1
ATOM 886 O O . THR A 1 114 ? 9.810 -2.238 -23.789 1.00 86.00 114 THR A O 1
ATOM 889 N N . ARG A 1 115 ? 7.775 -3.087 -24.192 1.00 81.12 115 ARG A N 1
ATOM 890 C CA . ARG A 1 115 ? 8.160 -4.457 -23.860 1.00 81.12 115 ARG A CA 1
ATOM 891 C C . ARG A 1 115 ? 8.833 -5.086 -25.088 1.00 81.12 115 ARG A C 1
ATOM 893 O O . ARG A 1 115 ? 8.157 -5.231 -26.102 1.00 81.12 115 ARG A O 1
ATOM 900 N N . PRO A 1 116 ? 10.126 -5.441 -25.035 1.00 78.75 116 PRO A N 1
ATOM 901 C CA . PRO A 1 116 ? 10.786 -6.103 -26.154 1.00 78.75 116 PRO A CA 1
ATOM 902 C C . PRO A 1 116 ? 10.327 -7.559 -26.294 1.00 78.75 116 PRO A C 1
ATOM 904 O O . PRO A 1 116 ? 10.089 -8.223 -25.286 1.00 78.75 116 PRO A O 1
ATOM 907 N N . ASP A 1 117 ? 10.311 -8.085 -27.520 1.00 79.25 117 ASP A N 1
ATOM 908 C CA . ASP A 1 117 ? 9.914 -9.477 -27.806 1.00 79.25 117 ASP A CA 1
ATOM 909 C C . ASP A 1 117 ? 10.839 -10.521 -27.158 1.00 79.25 117 ASP A C 1
ATOM 911 O O . ASP A 1 117 ? 10.421 -11.635 -26.858 1.00 79.25 117 ASP A O 1
ATOM 915 N N . TRP A 1 118 ? 12.103 -10.159 -26.916 1.00 77.25 118 TRP A N 1
ATOM 916 C CA . TRP A 1 118 ? 13.090 -11.003 -26.234 1.00 77.25 118 TRP A CA 1
ATOM 917 C C . TRP A 1 118 ? 12.946 -10.999 -24.708 1.00 77.25 118 TRP A C 1
ATOM 919 O O . TRP A 1 118 ? 13.675 -11.705 -24.015 1.00 77.25 118 TRP A O 1
ATOM 929 N N . CYS A 1 119 ? 12.047 -10.179 -24.162 1.00 66.25 119 CYS A N 1
ATOM 930 C CA . CYS A 1 119 ? 11.842 -10.087 -22.729 1.00 66.25 119 CYS A CA 1
ATOM 931 C C . CYS A 1 119 ? 10.907 -11.216 -22.281 1.00 66.25 119 CYS A C 1
ATOM 933 O O . CYS A 1 119 ? 9.696 -11.168 -22.529 1.00 66.25 119 CYS A O 1
ATOM 935 N N . GLU A 1 120 ? 11.477 -12.229 -21.622 1.00 65.00 120 GLU A N 1
ATOM 936 C CA . GLU A 1 120 ? 10.719 -13.349 -21.064 1.00 65.00 120 GLU A CA 1
ATOM 937 C C . GLU A 1 120 ? 9.552 -12.844 -20.202 1.00 65.00 120 GLU A C 1
ATOM 939 O O . GLU A 1 120 ? 9.622 -11.798 -19.538 1.00 65.00 120 GLU A O 1
ATOM 944 N N . ASN A 1 121 ? 8.438 -13.579 -20.225 1.00 58.41 121 ASN A N 1
ATOM 945 C CA . ASN A 1 121 ? 7.423 -13.438 -19.193 1.00 58.41 121 ASN A CA 1
ATOM 946 C C . ASN A 1 121 ? 8.084 -13.876 -17.891 1.00 58.41 121 ASN A C 1
ATOM 948 O O . ASN A 1 121 ? 8.130 -15.058 -17.577 1.00 58.41 121 ASN A O 1
ATOM 952 N N . GLU A 1 122 ? 8.633 -12.924 -17.139 1.00 56.50 122 GLU A N 1
ATOM 953 C CA . GLU A 1 122 ? 8.715 -13.116 -15.703 1.00 56.50 122 GLU A CA 1
ATOM 954 C C . GLU A 1 122 ? 7.269 -13.215 -15.238 1.00 56.50 122 GLU A C 1
ATOM 956 O O . GLU A 1 122 ? 6.602 -12.210 -14.990 1.00 56.50 122 GLU A O 1
ATOM 961 N N . ASP A 1 123 ? 6.750 -14.438 -15.242 1.00 48.62 123 ASP A N 1
ATOM 962 C CA . ASP A 1 123 ? 5.510 -14.746 -14.575 1.00 48.62 123 ASP A CA 1
ATOM 963 C C . ASP A 1 123 ? 5.670 -14.229 -13.142 1.00 48.62 123 ASP A C 1
ATOM 965 O O . ASP A 1 123 ? 6.650 -14.554 -12.462 1.00 48.62 123 ASP A O 1
ATOM 969 N N . GLU A 1 124 ? 4.700 -13.455 -12.650 1.00 51.25 124 GLU A N 1
ATOM 970 C CA . GLU A 1 124 ? 4.590 -13.093 -11.226 1.00 51.25 124 GLU A CA 1
ATOM 971 C C . GLU A 1 124 ? 4.761 -14.324 -10.302 1.00 51.25 124 GLU A C 1
ATOM 973 O O . GLU A 1 124 ? 5.111 -14.187 -9.133 1.00 51.25 124 GLU A O 1
ATOM 978 N N . ALA A 1 125 ? 4.584 -15.536 -10.846 1.00 45.81 125 ALA A N 1
ATOM 979 C CA . ALA A 1 125 ? 4.840 -16.832 -10.232 1.00 45.81 125 ALA A CA 1
ATOM 980 C C . ALA A 1 125 ? 6.282 -17.071 -9.729 1.00 45.81 125 ALA A C 1
ATOM 982 O O . ALA A 1 125 ? 6.457 -17.920 -8.857 1.00 45.81 125 ALA A O 1
ATOM 983 N N . ASN A 1 126 ? 7.296 -16.357 -10.236 1.00 45.34 126 ASN A N 1
ATOM 984 C CA . ASN A 1 126 ? 8.696 -16.530 -9.814 1.00 45.34 126 ASN A CA 1
ATOM 985 C C . ASN A 1 126 ? 9.142 -15.564 -8.708 1.00 45.34 126 ASN A C 1
ATOM 987 O O . ASN A 1 126 ? 10.281 -15.654 -8.242 1.00 45.34 126 ASN A O 1
ATOM 991 N N . GLN A 1 127 ? 8.274 -14.653 -8.254 1.00 54.94 127 GLN A N 1
ATOM 992 C CA . GLN A 1 127 ? 8.585 -13.886 -7.053 1.00 54.94 127 GLN A CA 1
ATOM 993 C C . GLN A 1 127 ? 8.594 -14.843 -5.856 1.00 54.94 127 GLN A C 1
ATOM 995 O O . GLN A 1 127 ? 7.629 -15.595 -5.674 1.00 54.94 127 GLN A O 1
ATOM 1000 N N . PRO A 1 128 ? 9.662 -14.856 -5.033 1.00 52.59 128 PRO A N 1
ATOM 1001 C CA . PRO A 1 128 ? 9.668 -15.687 -3.844 1.00 52.59 128 PRO A CA 1
ATOM 1002 C C . PRO A 1 128 ? 8.430 -15.328 -3.017 1.00 52.59 128 PRO A C 1
ATOM 1004 O O . PRO A 1 128 ? 8.150 -14.137 -2.831 1.00 52.59 128 PRO A O 1
ATOM 1007 N N . PRO A 1 129 ? 7.660 -16.323 -2.541 1.00 55.22 129 PRO A N 1
ATOM 1008 C CA . PRO A 1 129 ? 6.486 -16.043 -1.737 1.00 55.22 129 PRO A CA 1
ATOM 1009 C C . PRO A 1 129 ? 6.913 -15.161 -0.569 1.00 55.22 129 PRO A C 1
ATOM 1011 O O . PRO A 1 129 ? 7.870 -15.499 0.132 1.00 55.22 129 PRO A O 1
ATOM 1014 N N . LEU A 1 130 ? 6.214 -14.034 -0.393 1.00 56.81 130 LEU A N 1
ATOM 1015 C CA . LEU A 1 130 ? 6.387 -13.123 0.736 1.00 56.81 130 LEU A CA 1
ATOM 1016 C C . LEU A 1 130 ? 6.490 -13.953 2.019 1.00 56.81 130 LEU A C 1
ATOM 1018 O O . LEU A 1 130 ? 5.505 -14.548 2.474 1.00 56.81 130 LEU A O 1
ATOM 1022 N N . GLN A 1 131 ? 7.705 -14.059 2.563 1.00 57.28 131 GLN A N 1
ATOM 1023 C CA . GLN A 1 131 ? 7.915 -14.789 3.801 1.00 57.28 131 GLN A CA 1
ATOM 1024 C C . GLN A 1 131 ? 7.206 -14.010 4.897 1.00 57.28 131 GLN A C 1
ATOM 1026 O O . GLN A 1 131 ? 7.471 -12.829 5.107 1.00 57.28 131 GLN A O 1
ATOM 1031 N N . ARG A 1 132 ? 6.264 -14.674 5.571 1.00 56.47 132 ARG A N 1
ATOM 1032 C CA . ARG A 1 132 ? 5.501 -14.066 6.660 1.00 56.47 132 ARG A CA 1
ATOM 1033 C C . ARG A 1 132 ? 6.455 -13.668 7.776 1.00 56.47 132 ARG A C 1
ATOM 1035 O O . ARG A 1 132 ? 6.971 -14.522 8.499 1.00 56.47 132 ARG A O 1
ATOM 1042 N N . SER A 1 133 ? 6.680 -12.372 7.892 1.00 62.75 133 SER A N 1
ATOM 1043 C CA . SER A 1 133 ? 7.433 -11.763 8.968 1.00 62.75 133 SER A CA 1
ATOM 1044 C C . SER A 1 133 ? 6.441 -11.291 10.019 1.00 62.75 133 SER A C 1
ATOM 1046 O O . SER A 1 133 ? 5.539 -10.525 9.725 1.00 62.75 133 SER A O 1
ATOM 1048 N N . LYS A 1 134 ? 6.611 -11.681 11.286 1.00 69.38 134 LYS A N 1
ATOM 1049 C CA . LYS A 1 134 ? 5.788 -11.114 12.373 1.00 69.38 134 LYS A CA 1
ATOM 1050 C C . LYS A 1 134 ? 6.138 -9.643 12.673 1.00 69.38 134 LYS A C 1
ATOM 1052 O O . LYS A 1 134 ? 5.622 -9.097 13.650 1.00 69.38 134 LYS A O 1
ATOM 1057 N N . ASN A 1 135 ? 7.024 -9.025 11.886 1.00 72.50 135 ASN A N 1
ATOM 1058 C CA . ASN A 1 135 ? 7.383 -7.620 12.011 1.00 72.50 135 ASN A CA 1
ATOM 1059 C C . ASN A 1 135 ? 6.225 -6.745 11.530 1.00 72.50 135 ASN A C 1
ATOM 1061 O O . ASN A 1 135 ? 5.648 -6.971 10.472 1.00 72.50 135 ASN A O 1
ATOM 1065 N N . ARG A 1 136 ? 5.903 -5.730 12.328 1.00 74.88 136 ARG A N 1
ATOM 1066 C CA . ARG A 1 136 ? 4.803 -4.783 12.074 1.00 74.88 136 ARG A CA 1
ATOM 1067 C C . ARG A 1 136 ? 5.296 -3.349 11.908 1.00 74.88 136 ARG A C 1
ATOM 1069 O O . ARG A 1 136 ? 4.509 -2.415 11.830 1.00 74.88 136 ARG A O 1
ATOM 1076 N N . SER A 1 137 ? 6.611 -3.181 11.938 1.00 76.50 137 SER A N 1
ATOM 1077 C CA . SER A 1 137 ? 7.283 -1.902 11.823 1.00 76.50 137 SER A CA 1
ATOM 1078 C C . SER A 1 137 ? 8.664 -2.124 11.230 1.00 76.50 137 SER A C 1
ATOM 1080 O O . SER A 1 137 ? 9.363 -3.068 11.614 1.00 76.50 137 SER A O 1
ATOM 1082 N N . LEU A 1 138 ? 9.086 -1.212 10.362 1.00 76.94 138 LEU A N 1
ATOM 1083 C CA . LEU A 1 138 ? 10.468 -1.152 9.912 1.00 76.94 138 LEU A CA 1
ATOM 1084 C C . LEU A 1 138 ? 11.368 -0.742 11.076 1.00 76.94 138 LEU A C 1
ATOM 1086 O O . LEU A 1 138 ? 11.030 0.145 11.861 1.00 76.94 138 LEU A O 1
ATOM 1090 N N . LYS A 1 139 ? 12.529 -1.384 11.186 1.00 72.88 139 LYS A N 1
ATOM 1091 C CA . LYS A 1 139 ? 13.578 -0.931 12.098 1.00 72.88 139 LYS A CA 1
ATOM 1092 C C . LYS A 1 139 ? 14.349 0.176 11.391 1.00 72.88 139 LYS A C 1
ATOM 1094 O O . LYS A 1 139 ? 14.973 -0.073 10.366 1.00 72.88 139 LYS A O 1
ATOM 1099 N N . THR A 1 140 ? 14.292 1.391 11.921 1.00 59.72 140 THR A N 1
ATOM 1100 C CA . THR A 1 140 ? 15.119 2.507 11.449 1.00 59.72 140 THR A CA 1
ATOM 1101 C C . THR A 1 140 ? 16.587 2.183 11.708 1.00 59.72 140 THR A C 1
ATOM 1103 O O . THR A 1 140 ? 16.967 1.953 12.856 1.00 59.72 140 THR A O 1
ATOM 1106 N N . LEU A 1 141 ? 17.403 2.135 10.651 1.00 61.69 141 LEU A N 1
ATOM 1107 C CA . LEU A 1 141 ? 18.830 1.808 10.755 1.00 61.69 141 LEU A CA 1
ATOM 1108 C C . LEU A 1 141 ? 19.715 3.008 11.135 1.00 61.69 141 LEU A C 1
ATOM 1110 O O . LEU A 1 141 ? 20.884 2.797 11.443 1.00 61.69 141 LEU A O 1
ATOM 1114 N N . THR A 1 142 ? 19.175 4.231 11.215 1.00 52.84 142 THR A N 1
ATOM 1115 C CA . THR A 1 142 ? 19.983 5.421 11.523 1.00 52.84 142 THR A CA 1
ATOM 1116 C C . THR A 1 142 ? 19.180 6.483 12.280 1.00 52.84 142 THR A C 1
ATOM 1118 O O . THR A 1 142 ? 18.088 6.858 11.857 1.00 52.84 142 THR A O 1
ATOM 1121 N N . GLU A 1 143 ? 19.737 7.001 13.381 1.00 53.47 143 GLU A N 1
ATOM 1122 C CA . GLU A 1 143 ? 19.332 8.268 14.015 1.00 53.47 143 GLU A CA 1
ATOM 1123 C C . GLU A 1 143 ? 19.839 9.455 13.174 1.00 53.47 143 GLU A C 1
ATOM 1125 O O . GLU A 1 143 ? 20.615 10.286 13.642 1.00 53.47 143 GLU A O 1
ATOM 1130 N N . GLU A 1 144 ? 19.459 9.543 11.901 1.00 57.84 144 GLU A N 1
ATOM 1131 C CA . GLU A 1 144 ? 19.660 10.799 11.182 1.00 57.84 144 GLU A CA 1
ATOM 1132 C C . GLU A 1 144 ? 18.558 11.763 11.606 1.00 57.84 144 GLU A C 1
ATOM 1134 O O . GLU A 1 144 ? 17.365 11.484 11.462 1.00 57.84 144 GLU A O 1
ATOM 1139 N N . GLN A 1 145 ? 18.961 12.890 12.202 1.00 52.44 145 GLN A N 1
ATOM 1140 C CA . GLN A 1 145 ? 18.023 13.958 12.516 1.00 52.44 145 GLN A CA 1
ATOM 1141 C C . GLN A 1 145 ? 17.259 14.321 11.240 1.00 52.44 145 GLN A C 1
ATOM 1143 O O . GLN A 1 145 ? 17.900 14.538 10.208 1.00 52.44 145 GLN A O 1
ATOM 1148 N N . PRO A 1 146 ? 15.916 14.398 11.280 1.00 53.81 146 PRO A N 1
ATOM 1149 C CA . PRO A 1 146 ? 15.153 14.755 10.100 1.00 53.81 146 PRO A CA 1
ATOM 1150 C C . PRO A 1 146 ? 15.669 16.095 9.579 1.00 53.81 146 PRO A C 1
ATOM 1152 O O . PRO A 1 146 ? 15.722 17.080 10.322 1.00 53.81 146 PRO A O 1
ATOM 1155 N N . VAL A 1 147 ? 16.080 16.119 8.308 1.00 57.50 147 VAL A N 1
ATOM 1156 C CA . VAL A 1 147 ? 16.506 17.343 7.628 1.00 57.50 147 VAL A CA 1
ATOM 1157 C C . VAL A 1 147 ? 15.415 18.385 7.844 1.00 57.50 147 VAL A C 1
ATOM 1159 O O . VAL A 1 147 ? 14.243 18.127 7.567 1.00 57.50 147 VAL A O 1
ATOM 1162 N N . HIS A 1 148 ? 15.790 19.540 8.396 1.00 50.50 148 HIS A N 1
ATOM 1163 C CA . HIS A 1 148 ? 14.858 20.594 8.784 1.00 50.50 148 HIS A CA 1
ATOM 1164 C C . HIS A 1 148 ? 14.000 20.989 7.571 1.00 50.50 148 HIS A C 1
ATOM 1166 O O . HIS A 1 148 ? 14.460 21.699 6.675 1.00 50.50 148 HIS A O 1
ATOM 1172 N N . PHE A 1 149 ? 12.756 20.506 7.515 1.00 51.88 149 PHE A N 1
ATOM 1173 C CA . PHE A 1 149 ? 11.850 20.773 6.404 1.00 51.88 149 PHE A CA 1
ATOM 1174 C C . PHE A 1 149 ? 11.494 22.260 6.410 1.00 51.88 149 PHE A C 1
ATOM 1176 O O . PHE A 1 149 ? 10.692 22.734 7.215 1.00 51.88 149 PHE A O 1
ATOM 1183 N N . TYR A 1 150 ? 12.137 23.028 5.534 1.00 48.44 150 TYR A N 1
ATOM 1184 C CA . TYR A 1 150 ? 11.897 24.458 5.402 1.00 48.44 150 TYR A CA 1
ATOM 1185 C C . TYR A 1 150 ? 10.670 24.689 4.512 1.00 48.44 150 TYR A C 1
ATOM 1187 O O . TYR A 1 150 ? 10.783 25.085 3.352 1.00 48.44 150 TYR A O 1
ATOM 1195 N N . SER A 1 151 ? 9.465 24.470 5.046 1.00 49.22 151 SER A N 1
ATOM 1196 C CA . SER A 1 151 ? 8.267 25.016 4.407 1.00 49.22 151 SER A CA 1
ATOM 1197 C C . SER A 1 151 ? 8.262 26.523 4.631 1.00 49.22 151 SER A C 1
ATOM 1199 O O . SER A 1 151 ? 7.837 27.009 5.682 1.00 49.22 151 SER A O 1
ATOM 1201 N N . LYS A 1 152 ? 8.750 27.299 3.658 1.00 53.66 152 LYS A N 1
ATOM 1202 C CA . LYS A 1 152 ? 8.433 28.730 3.646 1.00 53.66 152 LYS A CA 1
ATOM 1203 C C . LYS A 1 152 ? 6.900 28.862 3.646 1.00 53.66 152 LYS A C 1
ATOM 1205 O O . LYS A 1 152 ? 6.245 28.131 2.898 1.00 53.66 152 LYS A O 1
ATOM 1210 N N . PRO A 1 153 ? 6.311 29.755 4.459 1.00 58.97 153 PRO A N 1
ATOM 1211 C CA . PRO A 1 153 ? 4.881 30.030 4.391 1.00 58.97 153 PRO A CA 1
ATOM 1212 C C . PRO A 1 153 ? 4.506 30.378 2.948 1.00 58.97 153 PRO A C 1
ATOM 1214 O O . PRO A 1 153 ? 5.215 31.159 2.309 1.00 58.97 153 PRO A O 1
ATOM 1217 N N . ARG A 1 154 ? 3.419 29.802 2.418 1.00 51.97 154 ARG A N 1
ATOM 1218 C CA . ARG A 1 154 ? 2.911 30.178 1.091 1.00 51.97 154 ARG A CA 1
ATOM 1219 C C . ARG A 1 154 ? 2.561 31.670 1.119 1.00 51.97 154 ARG A C 1
ATOM 1221 O O . ARG A 1 154 ? 1.590 32.065 1.757 1.00 51.97 154 ARG A O 1
ATOM 1228 N N . VAL A 1 155 ? 3.361 32.499 0.451 1.00 60.81 155 VAL A N 1
ATOM 1229 C CA . VAL A 1 155 ? 3.053 33.917 0.240 1.00 60.81 155 VAL A CA 1
ATOM 1230 C C . VAL A 1 155 ? 2.248 34.002 -1.050 1.00 60.81 155 VAL A C 1
ATOM 1232 O O . VAL A 1 155 ? 2.798 33.826 -2.134 1.00 60.81 155 VAL A O 1
ATOM 1235 N N . GLY A 1 156 ? 0.938 34.212 -0.926 1.00 61.84 156 GLY A N 1
ATOM 1236 C CA . GLY A 1 156 ? 0.074 34.462 -2.079 1.00 61.84 156 GLY A CA 1
ATOM 1237 C C . GLY A 1 156 ? 0.429 35.780 -2.790 1.00 61.84 156 GLY A C 1
ATOM 1238 O O . GLY A 1 156 ? 1.121 36.628 -2.212 1.00 61.84 156 GLY A O 1
ATOM 1239 N N . PRO A 1 157 ? -0.038 35.981 -4.034 1.00 55.41 157 PRO A N 1
ATOM 1240 C CA . PRO A 1 157 ? 0.167 37.234 -4.748 1.00 55.41 157 PRO A CA 1
ATOM 1241 C C . PRO A 1 157 ? -0.397 38.410 -3.941 1.00 55.41 157 PRO A C 1
ATOM 1243 O O . PRO A 1 157 ? -1.514 38.353 -3.426 1.00 55.41 157 PRO A O 1
ATOM 1246 N N . LYS A 1 158 ? 0.379 39.492 -3.816 1.00 62.00 158 LYS A N 1
ATOM 1247 C CA . LYS A 1 158 ? -0.064 40.707 -3.122 1.00 62.00 158 LYS A CA 1
ATOM 1248 C C . LYS A 1 158 ? -1.183 41.362 -3.934 1.00 62.00 158 LYS A C 1
ATOM 1250 O O . LYS A 1 158 ? -0.955 41.804 -5.057 1.00 62.00 158 LYS A O 1
ATOM 1255 N N . THR A 1 159 ? -2.382 41.444 -3.366 1.00 47.25 159 THR A N 1
ATOM 1256 C CA . THR A 1 159 ? -3.506 42.177 -3.958 1.00 47.25 159 THR A CA 1
ATOM 1257 C C . THR A 1 159 ? -3.197 43.674 -3.972 1.00 47.25 159 THR A C 1
ATOM 1259 O O . THR A 1 159 ? -3.214 44.327 -2.927 1.00 47.25 159 THR A O 1
ATOM 1262 N N . ASN A 1 160 ? -2.923 44.228 -5.152 1.00 46.06 160 ASN A N 1
ATOM 1263 C CA . ASN A 1 160 ? -2.770 45.666 -5.362 1.00 46.06 160 ASN A CA 1
ATOM 1264 C C . ASN A 1 160 ? -4.151 46.339 -5.425 1.00 46.06 160 ASN A C 1
ATOM 1266 O O . ASN A 1 160 ? -4.620 46.702 -6.499 1.00 46.06 160 ASN A O 1
ATOM 1270 N N . PHE A 1 161 ? -4.814 46.521 -4.282 1.00 46.72 161 PHE A N 1
ATOM 1271 C CA . PHE A 1 161 ? -5.926 47.470 -4.202 1.00 46.72 161 PHE A CA 1
ATOM 1272 C C . PHE A 1 161 ? -5.359 48.864 -3.928 1.00 46.72 161 PHE A C 1
ATOM 12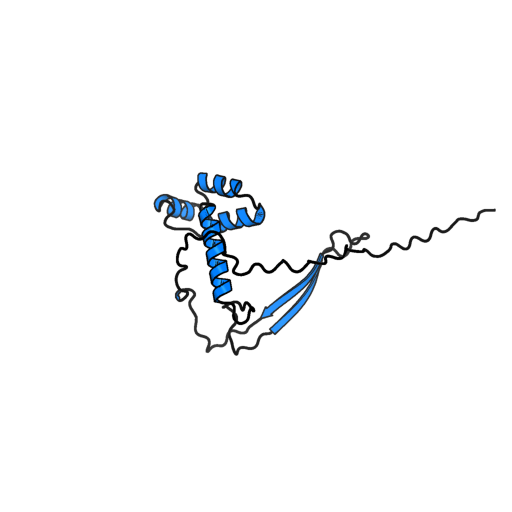74 O O . PHE A 1 161 ? -5.130 49.249 -2.780 1.00 46.72 161 PHE A O 1
ATOM 1281 N N . SER A 1 162 ? -5.108 49.631 -4.989 1.00 44.47 162 SER A N 1
ATOM 1282 C CA . SER A 1 162 ? -4.913 51.072 -4.873 1.00 44.47 162 SER A CA 1
ATOM 1283 C C . SER A 1 162 ? -6.238 51.703 -4.436 1.00 44.47 162 SER A C 1
ATOM 1285 O O . SER A 1 162 ? -7.226 51.711 -5.167 1.00 44.47 162 SER A O 1
ATOM 1287 N N . LYS A 1 163 ? -6.279 52.234 -3.210 1.00 43.16 163 LYS A N 1
ATOM 1288 C CA . LYS A 1 163 ? -7.343 53.150 -2.790 1.00 43.16 163 LYS A CA 1
ATOM 1289 C C . LYS A 1 163 ? -7.254 54.397 -3.673 1.00 43.16 163 LYS A C 1
ATOM 1291 O O . LYS A 1 163 ? -6.371 55.224 -3.466 1.00 43.16 163 LYS A O 1
ATOM 1296 N N . GLN A 1 164 ? -8.156 54.539 -4.643 1.00 43.03 164 GLN A N 1
ATOM 1297 C CA . GLN A 1 164 ? -8.473 55.850 -5.204 1.00 43.03 164 GLN A CA 1
ATOM 1298 C C . GLN A 1 164 ? -9.109 56.676 -4.081 1.00 43.03 164 GLN A C 1
ATOM 1300 O O . GLN A 1 164 ? -10.238 56.429 -3.663 1.00 43.03 164 GLN A O 1
ATOM 1305 N N . THR A 1 165 ? -8.350 57.615 -3.526 1.00 40.03 165 THR A N 1
ATOM 1306 C CA . THR A 1 165 ? -8.893 58.670 -2.674 1.00 40.03 165 THR A CA 1
ATOM 1307 C C . THR A 1 165 ? -9.695 59.619 -3.557 1.00 40.03 165 THR A C 1
ATOM 1309 O O . THR A 1 165 ? -9.128 60.317 -4.397 1.00 40.03 165 THR A O 1
ATOM 1312 N N . ASN A 1 166 ? -11.014 59.615 -3.376 1.00 38.50 166 ASN A N 1
ATOM 1313 C CA . ASN A 1 166 ? -11.922 60.603 -3.941 1.00 38.50 166 ASN A CA 1
ATOM 1314 C C . ASN A 1 166 ? -11.574 61.993 -3.385 1.00 38.50 166 ASN A C 1
ATOM 1316 O O . ASN A 1 166 ? -11.755 62.231 -2.193 1.00 38.50 166 ASN A O 1
ATOM 1320 N N . ASN A 1 167 ? -11.111 62.902 -4.245 1.00 37.56 167 ASN A N 1
ATOM 1321 C CA . ASN A 1 167 ? -11.180 64.339 -3.991 1.00 37.56 167 ASN A CA 1
ATOM 1322 C C . ASN A 1 167 ? -12.472 64.863 -4.620 1.00 37.56 167 ASN A C 1
ATOM 1324 O O . ASN A 1 167 ? -12.645 64.784 -5.836 1.00 37.56 167 ASN A O 1
ATOM 1328 N N . SER A 1 168 ? -13.363 65.407 -3.797 1.00 39.44 168 SER A N 1
ATOM 1329 C CA . SER A 1 168 ? -14.556 66.126 -4.237 1.00 39.44 168 SER A CA 1
ATOM 1330 C C . SER A 1 168 ? -14.647 67.466 -3.505 1.00 39.44 168 SER A C 1
ATOM 1332 O O . SER A 1 168 ? -14.805 67.461 -2.287 1.00 39.44 168 SER A O 1
ATOM 1334 N N . PHE A 1 169 ? -14.575 68.522 -4.329 1.00 37.16 169 PHE A N 1
ATOM 1335 C CA . PHE A 1 169 ? -14.888 69.952 -4.157 1.00 37.16 169 PHE A CA 1
ATOM 1336 C C . PHE A 1 169 ? -14.088 70.786 -3.150 1.00 37.16 169 PHE A C 1
ATOM 1338 O O . PHE A 1 169 ? -14.196 70.558 -1.929 1.00 37.16 169 PHE A O 1
#

Secondary structure (DSSP, 8-state):
--HHHHHHHHHTTTSS--HHHHHHHHHHHHHH--HHHHHHHHHTTSS--HHHHHHHHHHHHHHHHHTEETTEE--TTSPTTS-EEEEEEEEEES---TT-TT-EEEEEEEEEE---TTS----GGGSPP-------S------PPPP--------PPP-----------

Radius of gyration: 25.08 Å; chains: 1; bounding box: 42×92×43 Å

Organism: Mytilus coruscus (NCBI:txid42192)

Foldseek 3Di:
DQVVQLVVCVVCVNPDHDPQQLVVLLVCCVVPVDLVVSCVCVVVSRHDHPLVNLQVVVLVVVVQVVCDDPNDRDPPVDDPPFDKDKDKDWDWPPCPDPVSPPTDTDIDIDIDTDDDPPDDPPPPVPDDPSDRDSDRDDDDPDPDPPDPPPPDPPDDDDDPPDPPDDDDD

Sequence (169 aa):
MSLAQDLIYSVSKGYTKTPKHVALAIYLKTQTGSSEIVKIINKFGHSVSYDQVEEIETSIAEQMIMNTEDDIFIPSIIRKGVFLCFCWDNNDLCEETLSGQGTTHCTNGIVIQTRPDWCENEDEANQPPLQRSKNRSLKTLTEEQPVHFYSKPRVGPKTNFSKQTNNSF